Protein AF-A0A2E5DTJ3-F1 (afdb_monomer_lite)

Sequence (154 aa):
MIQMFVQNLWFVYALATAIIWGLVYTLSEKVLGEQNVTPAALIAVQGTILFFFYWALFFVVESKPVQQITNILSDTKQLALIALIAILTGFAAFFIISSVSLKNATLANFVEISYPFFTMLFSWLLLRNFDLNIESIIGACLIIAGITLIYFKG

Radius of gyration: 18.76 Å; chains: 1; bounding box: 48×41×46 Å

Structure (mmCIF, N/CA/C/O backbone):
data_AF-A0A2E5DTJ3-F1
#
_entry.id   AF-A0A2E5DTJ3-F1
#
loop_
_atom_site.group_PDB
_atom_site.id
_atom_site.type_symbol
_atom_site.label_atom_id
_atom_site.label_alt_id
_atom_site.label_comp_id
_atom_site.label_asym_id
_atom_site.label_entity_id
_atom_site.label_seq_id
_atom_site.pdbx_PDB_ins_code
_atom_site.Cartn_x
_atom_site.Cartn_y
_atom_site.Cartn_z
_atom_site.occupancy
_atom_site.B_iso_or_equiv
_atom_site.auth_seq_id
_atom_site.auth_comp_id
_atom_site.auth_asym_id
_atom_site.auth_atom_id
_atom_site.pdbx_PDB_model_num
ATOM 1 N N . MET A 1 1 ? 8.085 -29.803 -13.913 1.00 57.94 1 MET A N 1
ATOM 2 C CA . MET A 1 1 ? 7.735 -29.634 -12.482 1.00 57.94 1 MET A CA 1
ATOM 3 C C . MET A 1 1 ? 8.263 -28.308 -11.927 1.00 57.94 1 MET A C 1
ATOM 5 O O . MET A 1 1 ? 7.452 -27.504 -11.499 1.00 57.94 1 MET A O 1
ATOM 9 N N . ILE A 1 2 ? 9.567 -28.009 -12.038 1.00 63.25 2 ILE A N 1
ATOM 10 C CA . ILE A 1 2 ? 10.161 -26.733 -11.572 1.00 63.25 2 ILE A CA 1
ATOM 11 C C . ILE A 1 2 ? 9.582 -25.500 -12.299 1.00 63.25 2 ILE A C 1
ATOM 13 O O . ILE A 1 2 ? 9.175 -24.550 -11.646 1.00 63.25 2 ILE A O 1
ATOM 17 N N . GLN A 1 3 ? 9.440 -25.527 -13.630 1.00 60.22 3 GLN A N 1
ATOM 18 C CA . GLN A 1 3 ? 8.834 -24.409 -14.382 1.00 60.22 3 GLN A CA 1
ATOM 19 C C . GLN A 1 3 ? 7.372 -24.117 -13.998 1.00 60.22 3 GLN A C 1
ATOM 21 O O . GLN A 1 3 ? 6.969 -22.961 -13.964 1.00 60.22 3 GLN A O 1
ATOM 26 N N . MET A 1 4 ? 6.593 -25.152 -13.666 1.00 60.88 4 MET A N 1
ATOM 27 C CA . MET A 1 4 ? 5.195 -25.006 -13.242 1.00 60.88 4 MET A CA 1
ATOM 28 C C . MET A 1 4 ? 5.097 -24.437 -11.816 1.00 60.88 4 MET A C 1
ATOM 30 O O . MET A 1 4 ? 4.207 -23.647 -11.521 1.00 60.88 4 MET A O 1
ATOM 34 N N . PHE A 1 5 ? 6.045 -24.790 -10.942 1.00 62.75 5 PHE A N 1
ATOM 35 C CA . PHE A 1 5 ? 6.170 -24.195 -9.610 1.00 62.75 5 PHE A CA 1
ATOM 36 C C . PHE A 1 5 ? 6.525 -22.703 -9.690 1.00 62.75 5 PHE A C 1
ATOM 38 O O . PHE A 1 5 ? 5.890 -21.883 -9.034 1.00 62.75 5 PHE A O 1
ATOM 45 N N . VAL A 1 6 ? 7.470 -22.334 -10.562 1.00 70.69 6 VAL A N 1
ATOM 46 C CA . VAL A 1 6 ? 7.843 -20.928 -10.798 1.00 70.69 6 VAL A CA 1
ATOM 47 C C . VAL A 1 6 ? 6.676 -20.129 -11.395 1.00 70.69 6 VAL A C 1
ATOM 49 O O . VAL A 1 6 ? 6.442 -19.000 -10.974 1.00 70.69 6 VAL A O 1
ATOM 52 N N . GLN A 1 7 ? 5.888 -20.716 -12.305 1.00 74.38 7 GLN A N 1
ATOM 53 C CA . GLN A 1 7 ? 4.694 -20.068 -12.870 1.00 74.38 7 GLN A CA 1
ATOM 54 C C . GLN A 1 7 ? 3.604 -19.757 -11.838 1.00 74.38 7 GLN A C 1
ATOM 56 O O . GLN A 1 7 ? 2.862 -18.803 -12.034 1.00 74.38 7 GLN A O 1
ATOM 61 N N . ASN A 1 8 ? 3.514 -20.515 -10.742 1.00 85.88 8 ASN A N 1
ATOM 62 C CA . ASN A 1 8 ? 2.518 -20.293 -9.687 1.00 85.88 8 ASN A CA 1
ATOM 63 C C . ASN A 1 8 ? 3.071 -19.510 -8.485 1.00 85.88 8 ASN A C 1
ATOM 65 O O . ASN A 1 8 ? 2.349 -19.262 -7.520 1.00 85.88 8 ASN A O 1
ATOM 69 N N . LEU A 1 9 ? 4.338 -19.091 -8.526 1.00 91.69 9 LEU A N 1
ATOM 70 C CA . LEU A 1 9 ? 4.988 -18.417 -7.402 1.00 91.69 9 LEU A CA 1
ATOM 71 C C . LEU A 1 9 ? 4.360 -17.047 -7.091 1.00 91.69 9 LEU A C 1
ATOM 73 O O . LEU A 1 9 ? 4.311 -16.645 -5.931 1.00 91.69 9 LEU A O 1
ATOM 77 N N . TRP A 1 10 ? 3.805 -16.361 -8.098 1.00 91.06 10 TRP A N 1
ATOM 78 C CA . TRP A 1 10 ? 3.066 -15.107 -7.900 1.00 91.06 10 TRP A CA 1
ATOM 79 C C . TRP A 1 10 ? 1.864 -15.292 -6.964 1.00 91.06 10 TRP A C 1
ATOM 81 O O . TRP A 1 10 ? 1.598 -14.422 -6.138 1.00 91.06 10 TRP A O 1
ATOM 91 N N . PHE A 1 11 ? 1.174 -16.437 -7.053 1.00 91.69 11 PHE A N 1
ATOM 92 C CA . PHE A 1 11 ? 0.030 -16.748 -6.200 1.00 91.69 11 PHE A CA 1
ATOM 93 C C . PHE A 1 11 ? 0.482 -16.966 -4.756 1.00 91.69 11 PHE A C 1
ATOM 95 O O . PHE A 1 11 ? -0.143 -16.460 -3.827 1.00 91.69 11 PHE A O 1
ATOM 102 N N . VAL A 1 12 ? 1.610 -17.660 -4.565 1.00 93.69 12 VAL A N 1
ATOM 103 C CA . VAL A 1 12 ? 2.213 -17.857 -3.239 1.00 93.69 12 VAL A CA 1
ATOM 104 C C . VAL A 1 12 ? 2.592 -16.515 -2.616 1.00 93.69 12 VAL A C 1
ATOM 106 O O . VAL A 1 12 ? 2.258 -16.278 -1.457 1.00 93.69 12 VAL A O 1
ATOM 109 N N . TYR A 1 13 ? 3.231 -15.619 -3.375 1.00 93.44 13 TYR A N 1
ATOM 110 C CA . TYR A 1 13 ? 3.553 -14.280 -2.884 1.00 93.44 13 TYR A CA 1
ATOM 111 C C . TYR A 1 13 ? 2.298 -13.469 -2.557 1.00 93.44 13 TYR A C 1
ATOM 113 O O . TYR A 1 13 ? 2.238 -12.893 -1.478 1.00 93.44 13 TYR A O 1
ATOM 121 N N . ALA A 1 14 ? 1.272 -13.480 -3.413 1.00 93.88 14 ALA A N 1
ATOM 122 C CA . ALA A 1 14 ? 0.019 -12.767 -3.157 1.00 93.88 14 ALA A CA 1
ATOM 123 C C . ALA A 1 14 ? -0.694 -13.273 -1.890 1.00 93.88 14 ALA A C 1
ATOM 125 O O . ALA A 1 14 ? -1.149 -12.475 -1.067 1.00 93.88 14 ALA A O 1
ATOM 126 N N . LEU A 1 15 ? -0.745 -14.594 -1.690 1.00 94.19 15 LEU A N 1
ATOM 127 C CA . LEU A 1 15 ? -1.329 -15.191 -0.491 1.00 94.19 15 LEU A CA 1
ATOM 128 C C . LEU A 1 15 ? -0.507 -14.868 0.764 1.00 94.19 15 LEU A C 1
ATOM 130 O O . LEU A 1 15 ? -1.073 -14.486 1.787 1.00 94.19 15 LEU A O 1
ATOM 134 N N . ALA A 1 16 ? 0.822 -14.976 0.687 1.00 96.12 16 ALA A N 1
ATOM 135 C CA . ALA A 1 16 ? 1.709 -14.601 1.785 1.00 96.12 16 ALA A CA 1
ATOM 136 C C . ALA A 1 16 ? 1.541 -13.121 2.156 1.00 96.12 16 ALA A C 1
ATOM 138 O O . ALA A 1 16 ? 1.456 -12.791 3.336 1.00 96.12 16 ALA A O 1
ATOM 139 N N . THR A 1 17 ? 1.412 -12.238 1.163 1.00 95.19 17 THR A N 1
ATOM 140 C CA . THR A 1 17 ? 1.120 -10.816 1.359 1.00 95.19 17 THR A CA 1
ATOM 141 C C . THR A 1 17 ? -0.198 -10.608 2.103 1.00 95.19 17 THR A C 1
ATOM 143 O O . THR A 1 17 ? -0.215 -9.849 3.067 1.00 95.19 17 THR A O 1
ATOM 146 N N . ALA A 1 18 ? -1.277 -11.305 1.732 1.00 94.06 18 ALA A N 1
ATOM 147 C CA . ALA A 1 18 ? -2.562 -11.196 2.432 1.00 94.06 18 ALA A CA 1
ATOM 148 C C . ALA A 1 18 ? -2.467 -11.623 3.909 1.00 94.06 18 ALA A C 1
ATOM 150 O O . ALA A 1 18 ? -2.998 -10.946 4.789 1.00 94.06 18 ALA A O 1
ATOM 151 N N . ILE A 1 19 ? -1.742 -12.711 4.194 1.00 96.94 19 ILE A N 1
ATOM 152 C CA . ILE A 1 19 ? -1.503 -13.188 5.566 1.00 96.94 19 ILE A CA 1
ATOM 153 C C . ILE A 1 19 ? -0.695 -12.156 6.363 1.00 96.94 19 ILE A C 1
ATOM 155 O O . ILE A 1 19 ? -1.065 -11.807 7.485 1.00 96.94 19 ILE A O 1
ATOM 159 N N . ILE A 1 20 ? 0.399 -11.654 5.783 1.00 97.31 20 ILE A N 1
ATOM 160 C CA . ILE A 1 20 ? 1.287 -10.690 6.440 1.00 97.31 20 ILE A CA 1
ATOM 161 C C . ILE A 1 20 ? 0.547 -9.381 6.722 1.00 97.31 20 ILE A C 1
ATOM 163 O O . ILE A 1 20 ? 0.652 -8.878 7.835 1.00 97.31 20 ILE A O 1
ATOM 167 N N . TRP A 1 21 ? -0.243 -8.855 5.781 1.00 95.69 21 TRP A N 1
ATOM 168 C CA . TRP A 1 21 ? -1.029 -7.637 6.014 1.00 95.69 21 TRP A CA 1
ATOM 169 C C . TRP A 1 21 ? -2.062 -7.804 7.128 1.00 95.69 21 TRP A C 1
ATOM 171 O O . TRP A 1 21 ? -2.186 -6.919 7.971 1.00 95.69 21 TRP A O 1
ATOM 181 N N . GLY A 1 22 ? -2.729 -8.960 7.216 1.00 95.69 22 GLY A N 1
ATOM 182 C CA . GLY A 1 22 ? -3.614 -9.258 8.347 1.00 95.69 22 GLY A CA 1
ATOM 183 C C . GLY A 1 22 ? -2.890 -9.197 9.700 1.00 95.69 22 GLY A C 1
ATOM 184 O O . GLY A 1 22 ? -3.403 -8.622 10.665 1.00 95.69 22 GLY A O 1
ATOM 185 N N . LEU A 1 23 ? -1.664 -9.727 9.775 1.00 97.56 2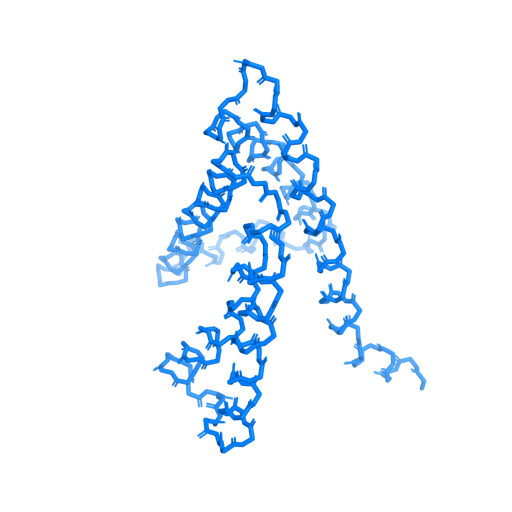3 LEU A N 1
ATOM 186 C CA . LEU A 1 23 ? -0.833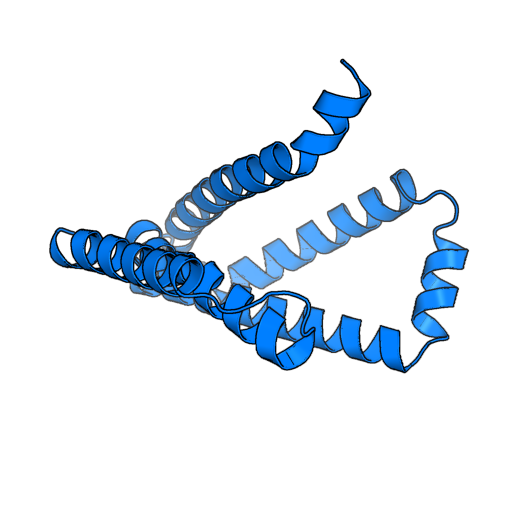 -9.625 10.978 1.00 97.56 23 LEU A CA 1
ATOM 187 C C . LEU A 1 23 ? -0.370 -8.182 11.243 1.00 97.56 23 LEU A C 1
ATOM 189 O O . LEU A 1 23 ? -0.406 -7.729 12.384 1.00 97.56 23 LEU A O 1
ATOM 193 N N . VAL A 1 24 ? 0.033 -7.444 10.206 1.00 96.44 24 VAL A N 1
ATOM 194 C CA . VAL A 1 24 ? 0.439 -6.035 10.324 1.00 96.44 24 VAL A CA 1
ATOM 195 C C . VAL A 1 24 ? -0.694 -5.209 10.922 1.00 96.44 24 VAL A C 1
ATOM 197 O O . VAL A 1 24 ? -0.464 -4.516 11.908 1.00 96.44 24 VAL A O 1
ATOM 200 N N . TYR A 1 25 ? -1.920 -5.327 10.410 1.00 96.12 25 TYR A N 1
ATOM 201 C CA . TYR A 1 25 ? -3.045 -4.534 10.908 1.00 96.12 25 TYR A CA 1
ATOM 202 C C . TYR A 1 25 ? -3.432 -4.878 12.343 1.00 96.12 25 TYR A C 1
ATOM 204 O O . TYR A 1 25 ? -3.659 -3.971 13.141 1.00 96.12 25 TYR A O 1
ATOM 212 N N . THR A 1 26 ? -3.448 -6.161 12.705 1.00 96.75 26 THR A N 1
ATOM 213 C CA . THR A 1 26 ? -3.758 -6.580 14.084 1.00 96.75 26 THR A CA 1
ATOM 214 C C . THR A 1 26 ? -2.698 -6.114 15.087 1.00 96.75 26 THR A C 1
ATOM 216 O O . THR A 1 26 ? -3.037 -5.677 16.188 1.00 96.75 26 THR A O 1
ATOM 219 N N . LEU A 1 27 ? -1.415 -6.127 14.713 1.00 96.88 27 LEU A N 1
ATOM 220 C CA . LEU A 1 27 ? -0.348 -5.558 15.540 1.00 96.88 27 LEU A CA 1
ATOM 221 C C . LEU A 1 27 ? -0.406 -4.026 15.586 1.00 96.88 27 LEU A C 1
ATOM 223 O O . LEU A 1 27 ? -0.186 -3.447 16.648 1.00 96.88 27 LEU A O 1
ATOM 227 N N . SER A 1 28 ? -0.735 -3.367 14.473 1.00 96.38 28 SER A N 1
ATOM 228 C CA . SER A 1 28 ? -0.947 -1.919 14.430 1.00 96.38 28 SER A CA 1
ATOM 229 C C . SER A 1 28 ? -2.082 -1.490 15.353 1.00 96.38 28 SER A C 1
ATOM 231 O O . SER A 1 28 ? -1.897 -0.545 16.108 1.00 96.38 28 SER A O 1
ATOM 233 N N . GLU A 1 29 ? -3.215 -2.198 15.362 1.00 96.69 29 GLU A N 1
ATOM 234 C CA . GLU A 1 29 ? -4.312 -1.942 16.305 1.00 96.69 29 GLU A CA 1
ATOM 235 C C . GLU A 1 29 ? -3.832 -2.025 17.754 1.00 96.69 29 GLU A C 1
ATOM 237 O O . GLU A 1 29 ? -4.086 -1.113 18.538 1.00 96.69 29 GLU A O 1
ATOM 242 N N . LYS A 1 30 ? -3.074 -3.075 18.097 1.00 95.75 30 LYS A N 1
ATOM 243 C CA . LYS A 1 30 ? -2.517 -3.240 19.444 1.00 95.75 30 LYS A CA 1
ATOM 244 C C . LYS A 1 30 ? -1.640 -2.055 19.854 1.00 95.75 30 LYS A C 1
ATOM 246 O O . LYS A 1 30 ? -1.783 -1.564 20.966 1.00 95.75 30 LYS A O 1
ATOM 251 N N . VAL A 1 31 ? -0.755 -1.603 18.965 1.00 95.56 31 VAL A N 1
ATOM 252 C CA . VAL A 1 31 ? 0.151 -0.473 19.231 1.00 95.56 31 VAL A CA 1
ATOM 253 C C . VAL A 1 31 ? -0.614 0.850 19.335 1.00 95.56 31 VAL A C 1
ATOM 255 O O . VAL A 1 31 ? -0.312 1.660 20.201 1.00 95.56 31 VAL A O 1
ATOM 258 N N . LEU A 1 32 ? -1.618 1.073 18.485 1.00 94.94 32 LEU A N 1
ATOM 259 C CA . LEU A 1 32 ? -2.434 2.296 18.493 1.00 94.94 32 LEU A CA 1
ATOM 260 C C . LEU A 1 32 ? -3.413 2.350 19.673 1.00 94.94 32 LEU A C 1
ATOM 262 O O . LEU A 1 32 ? -3.848 3.430 20.060 1.00 94.94 32 LEU A O 1
ATOM 266 N N . GLY A 1 33 ? -3.753 1.197 20.255 1.00 88.94 33 GLY A N 1
ATOM 267 C CA . GLY A 1 33 ? -4.492 1.119 21.514 1.00 88.94 33 GLY A CA 1
ATOM 268 C C . GLY A 1 33 ? -3.693 1.628 22.720 1.00 88.94 33 GLY A C 1
ATOM 269 O O . GLY A 1 33 ? -4.281 1.949 23.754 1.00 88.94 33 GLY A O 1
ATOM 270 N N . GLU A 1 34 ? -2.366 1.737 22.608 1.00 81.44 34 GLU A N 1
ATOM 271 C CA . GLU A 1 34 ? -1.524 2.370 23.622 1.00 81.44 34 GLU A CA 1
ATOM 272 C C . GLU A 1 34 ? -1.614 3.902 23.494 1.00 81.44 34 GLU A C 1
ATOM 274 O O . GLU A 1 34 ? -1.412 4.464 22.420 1.00 81.44 34 GLU A O 1
ATOM 279 N N . GLN A 1 35 ? -1.879 4.610 24.600 1.00 72.31 35 GLN A N 1
ATOM 280 C CA . GLN A 1 35 ? -2.250 6.043 24.602 1.00 72.31 35 GLN A CA 1
ATOM 281 C C . GLN A 1 35 ? -1.202 7.017 24.020 1.00 72.31 35 GLN A C 1
ATOM 283 O O . GLN A 1 35 ? -1.485 8.205 23.880 1.00 72.31 35 GLN A O 1
ATOM 288 N N . ASN A 1 36 ? -0.001 6.546 23.678 1.00 85.62 36 ASN A N 1
ATOM 289 C CA . ASN A 1 36 ? 1.131 7.390 23.293 1.00 85.62 36 ASN A CA 1
ATOM 290 C C . ASN A 1 36 ? 1.534 7.269 21.816 1.00 85.62 36 ASN A C 1
ATOM 292 O O . ASN A 1 36 ? 2.489 7.930 21.404 1.00 85.62 36 ASN A O 1
ATOM 296 N N . VAL A 1 37 ? 0.853 6.443 21.013 1.00 94.56 37 VAL A N 1
ATOM 297 C CA . VAL A 1 37 ? 1.237 6.218 19.611 1.00 94.56 37 VAL A CA 1
ATOM 298 C C . VAL A 1 37 ? 0.139 6.685 18.665 1.00 94.56 37 VAL A C 1
ATOM 300 O O . VAL A 1 37 ? -0.952 6.130 18.618 1.00 94.56 37 VAL A O 1
ATOM 303 N N . THR A 1 38 ? 0.443 7.705 17.862 1.00 95.62 38 THR A N 1
ATOM 304 C CA . THR A 1 38 ? -0.452 8.168 16.795 1.00 95.62 38 THR A CA 1
ATOM 305 C C . THR A 1 38 ? -0.216 7.380 15.499 1.00 95.62 38 THR A C 1
ATOM 307 O O . THR A 1 38 ? 0.898 6.892 15.278 1.00 95.62 38 THR A O 1
ATOM 310 N N . PRO A 1 39 ? -1.199 7.317 14.577 1.00 95.94 39 PRO A N 1
ATOM 311 C CA . PRO A 1 39 ? -1.010 6.737 13.243 1.00 95.94 39 PRO A CA 1
ATOM 312 C C . PRO A 1 39 ? 0.212 7.293 12.505 1.00 95.94 39 PRO A C 1
ATOM 314 O O . PRO A 1 39 ? 1.000 6.541 11.935 1.00 95.94 39 PRO A O 1
ATOM 317 N N . ALA A 1 40 ? 0.410 8.614 12.570 1.00 96.31 40 ALA A N 1
ATOM 318 C CA . ALA A 1 40 ? 1.546 9.280 11.943 1.00 96.31 40 ALA A CA 1
ATOM 319 C C . ALA A 1 40 ? 2.885 8.849 12.564 1.00 96.31 40 ALA A C 1
ATOM 321 O O . ALA A 1 40 ? 3.833 8.573 11.830 1.00 96.31 40 ALA A O 1
ATOM 322 N N . ALA A 1 41 ? 2.960 8.750 13.897 1.00 96.12 41 ALA A N 1
ATOM 323 C CA . ALA A 1 41 ? 4.163 8.290 14.587 1.00 96.12 41 ALA A CA 1
ATOM 324 C C . ALA A 1 41 ? 4.493 6.835 14.227 1.00 96.12 41 ALA A C 1
ATOM 326 O O . ALA A 1 41 ? 5.641 6.529 13.902 1.00 96.12 41 ALA A O 1
ATOM 327 N N . LEU A 1 42 ? 3.484 5.958 14.212 1.00 96.31 42 LEU A N 1
ATOM 328 C CA . LEU A 1 42 ? 3.654 4.557 13.835 1.00 96.31 42 LEU A CA 1
ATOM 329 C C . LEU A 1 42 ? 4.209 4.423 12.411 1.00 96.31 42 LEU A C 1
ATOM 331 O O . LEU A 1 42 ? 5.201 3.726 12.203 1.00 96.31 42 LEU A O 1
ATOM 335 N N . ILE A 1 43 ? 3.618 5.129 11.444 1.00 96.94 43 ILE A N 1
ATOM 336 C CA . ILE A 1 43 ? 4.056 5.087 10.042 1.00 96.94 43 ILE A CA 1
ATOM 337 C C . ILE A 1 43 ? 5.453 5.677 9.873 1.00 96.94 43 ILE A C 1
ATOM 339 O O . ILE A 1 43 ? 6.246 5.130 9.113 1.00 96.94 43 ILE A O 1
ATOM 343 N N . ALA A 1 44 ? 5.791 6.758 10.580 1.00 96.94 44 ALA A N 1
ATOM 344 C CA . ALA A 1 44 ? 7.125 7.348 10.506 1.00 96.94 44 ALA A CA 1
ATOM 345 C C . ALA A 1 44 ? 8.206 6.363 10.984 1.00 96.94 44 ALA A C 1
ATOM 347 O O . ALA A 1 44 ? 9.233 6.184 10.320 1.00 96.94 44 ALA A O 1
ATOM 348 N N . VAL A 1 45 ? 7.957 5.673 12.102 1.00 95.94 45 VAL A N 1
ATOM 349 C CA . VAL A 1 45 ? 8.870 4.650 12.632 1.00 95.94 45 VAL A CA 1
ATOM 350 C C . VAL A 1 45 ? 8.953 3.451 11.685 1.00 95.94 45 VAL A C 1
ATOM 352 O O . VAL A 1 45 ? 10.056 3.032 11.332 1.00 95.94 45 VAL A O 1
ATOM 355 N N . GLN A 1 46 ? 7.814 2.933 11.210 1.00 95.38 46 GLN A N 1
ATOM 356 C CA . GLN A 1 46 ? 7.777 1.832 10.240 1.00 95.38 46 GLN A CA 1
ATOM 357 C C . GLN A 1 46 ? 8.518 2.189 8.949 1.00 95.38 46 GLN A C 1
ATOM 359 O O . GLN A 1 46 ? 9.366 1.423 8.502 1.00 95.38 46 GLN A O 1
ATOM 364 N N . GLY A 1 47 ? 8.253 3.364 8.379 1.00 95.94 47 GLY A N 1
ATOM 365 C CA . GLY A 1 47 ? 8.903 3.850 7.165 1.00 95.94 47 GLY A CA 1
ATOM 366 C C . GLY A 1 47 ? 10.416 3.967 7.322 1.00 95.94 47 GLY A C 1
ATOM 367 O O . GLY A 1 47 ? 11.153 3.596 6.413 1.00 95.94 47 GLY A O 1
ATOM 368 N N . THR A 1 48 ? 10.891 4.388 8.497 1.00 96.44 48 THR A N 1
ATOM 369 C CA . THR A 1 48 ? 12.328 4.448 8.803 1.00 96.44 48 THR A CA 1
ATOM 370 C C . THR A 1 48 ? 12.955 3.053 8.830 1.00 96.44 48 THR A C 1
ATOM 372 O O . THR A 1 48 ? 13.985 2.828 8.198 1.00 96.44 48 THR A O 1
ATOM 375 N N . ILE A 1 49 ? 12.329 2.087 9.507 1.00 96.81 49 ILE A N 1
ATOM 376 C CA . ILE A 1 49 ? 12.823 0.700 9.562 1.00 96.81 49 ILE A CA 1
ATOM 377 C C . ILE A 1 49 ? 12.816 0.069 8.163 1.00 96.81 49 ILE A C 1
ATOM 379 O O . ILE A 1 49 ? 13.806 -0.530 7.738 1.00 96.81 49 ILE A O 1
ATOM 383 N N . LEU A 1 50 ? 11.715 0.241 7.428 1.00 96.00 50 LEU A N 1
ATOM 384 C CA . LEU A 1 50 ? 11.547 -0.288 6.078 1.00 96.00 50 LEU A CA 1
ATOM 385 C C . LEU A 1 50 ? 12.521 0.340 5.084 1.00 96.00 50 LEU A C 1
ATOM 387 O O . LEU A 1 50 ? 12.998 -0.362 4.201 1.00 96.00 50 LEU A O 1
ATOM 391 N N . PHE A 1 51 ? 12.869 1.619 5.242 1.00 96.06 51 PHE A N 1
ATOM 392 C CA . PHE A 1 51 ? 13.906 2.259 4.436 1.00 96.06 51 PHE A CA 1
ATOM 393 C C . PHE A 1 51 ? 15.224 1.485 4.534 1.00 96.06 51 PHE A C 1
ATOM 395 O O . PHE A 1 51 ? 15.752 1.055 3.510 1.00 96.06 51 PHE A O 1
ATOM 402 N N . PHE A 1 52 ? 15.726 1.233 5.748 1.00 97.00 52 PHE A N 1
ATOM 403 C CA . PHE A 1 52 ? 16.973 0.482 5.924 1.00 97.00 52 PHE A CA 1
ATOM 404 C C . PHE A 1 52 ? 16.860 -0.952 5.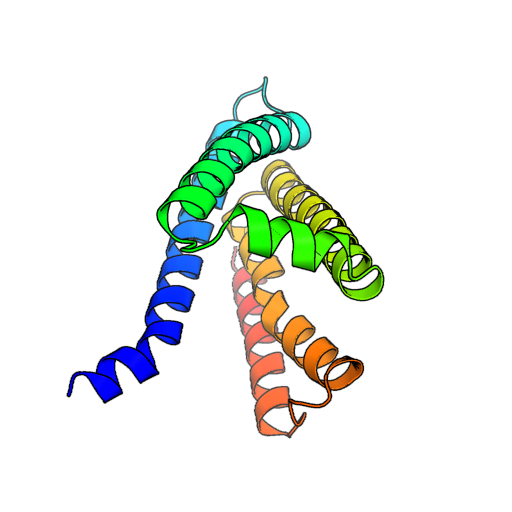405 1.00 97.00 52 PHE A C 1
ATOM 406 O O . PHE A 1 52 ? 17.769 -1.431 4.727 1.00 97.00 52 PHE A O 1
ATOM 413 N N . PHE A 1 53 ? 15.738 -1.621 5.679 1.00 97.06 53 PHE A N 1
ATOM 414 C CA . PHE A 1 53 ? 15.502 -2.985 5.215 1.00 97.06 53 PHE A CA 1
ATOM 415 C C . PHE A 1 53 ? 15.492 -3.083 3.683 1.00 97.06 53 PHE A C 1
ATOM 417 O O . PHE A 1 53 ? 16.204 -3.913 3.121 1.00 97.06 53 PHE A O 1
ATOM 424 N N . TYR A 1 54 ? 14.737 -2.224 2.994 1.00 95.88 54 TYR A N 1
ATOM 425 C CA . TYR A 1 54 ? 14.641 -2.252 1.534 1.00 95.88 54 TYR A CA 1
ATOM 426 C C . TYR A 1 54 ? 15.935 -1.819 0.853 1.00 95.88 54 TYR A C 1
ATOM 428 O O . TYR A 1 54 ? 16.289 -2.401 -0.169 1.00 95.88 54 TYR A O 1
ATOM 436 N N . TRP A 1 55 ? 16.680 -0.868 1.421 1.00 96.00 55 TRP A N 1
ATOM 437 C CA . TRP A 1 55 ? 18.005 -0.518 0.904 1.00 96.00 55 TRP A CA 1
ATOM 438 C C . TRP A 1 55 ? 19.003 -1.667 1.050 1.00 96.00 55 TRP A C 1
ATOM 440 O O . TRP A 1 55 ? 19.715 -1.977 0.096 1.00 96.00 55 TRP A O 1
ATOM 450 N N . ALA A 1 56 ? 19.030 -2.337 2.205 1.00 96.81 56 ALA A N 1
ATOM 451 C CA . ALA A 1 56 ? 19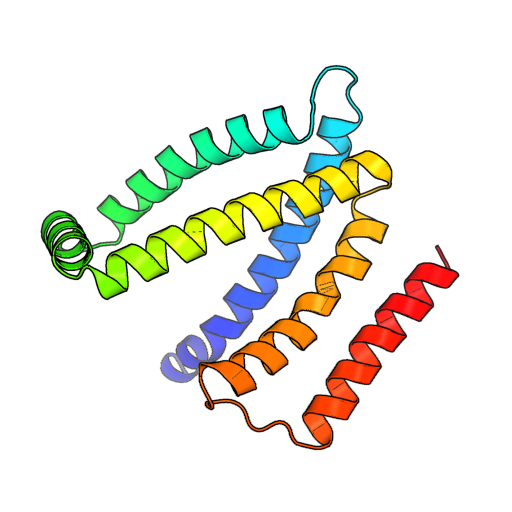.868 -3.517 2.397 1.00 96.81 56 ALA A CA 1
ATOM 452 C C . ALA A 1 56 ? 19.482 -4.638 1.420 1.00 96.81 56 ALA A C 1
ATOM 454 O O . ALA A 1 56 ? 20.346 -5.196 0.747 1.00 96.81 56 ALA A O 1
ATOM 455 N N . LEU A 1 57 ? 18.182 -4.920 1.286 1.00 96.19 57 LEU A N 1
ATOM 456 C CA . LEU A 1 57 ? 17.669 -5.922 0.355 1.00 96.19 57 LEU A CA 1
ATOM 457 C C . LEU A 1 57 ? 18.039 -5.591 -1.096 1.00 96.19 57 LEU A C 1
ATOM 459 O O . LEU A 1 57 ? 18.481 -6.477 -1.823 1.00 96.19 57 LEU A O 1
ATOM 463 N N . PHE A 1 58 ? 17.907 -4.328 -1.506 1.00 96.06 58 PHE A N 1
ATOM 464 C CA . PHE A 1 58 ? 18.259 -3.870 -2.848 1.00 96.06 58 PHE A CA 1
ATOM 465 C C . PHE A 1 58 ? 19.725 -4.166 -3.179 1.00 96.06 58 PHE A C 1
ATOM 467 O O . PHE A 1 58 ? 19.998 -4.764 -4.213 1.00 96.06 58 PHE A O 1
ATOM 474 N N . PHE A 1 59 ? 20.663 -3.835 -2.289 1.00 95.62 59 PHE A N 1
ATOM 475 C CA . PHE A 1 59 ? 22.087 -4.107 -2.518 1.00 95.62 59 PHE A CA 1
ATOM 476 C C . PHE A 1 59 ? 22.461 -5.596 -2.475 1.00 95.62 59 PHE A C 1
ATOM 478 O O . PHE A 1 59 ? 23.485 -5.970 -3.041 1.00 95.62 59 PHE A O 1
ATOM 485 N N . VAL A 1 60 ? 21.662 -6.437 -1.813 1.00 96.88 60 VAL A N 1
ATOM 486 C CA . VAL A 1 60 ? 21.880 -7.893 -1.762 1.00 96.88 60 VAL A CA 1
ATOM 487 C C . VAL A 1 60 ? 21.320 -8.596 -3.000 1.00 96.88 60 VAL A C 1
ATOM 489 O O . VAL A 1 60 ? 21.930 -9.542 -3.494 1.00 96.88 60 VAL A O 1
ATOM 492 N N . VAL A 1 61 ? 20.153 -8.167 -3.484 1.00 95.50 61 VAL A N 1
ATOM 493 C CA . VAL A 1 61 ? 19.434 -8.831 -4.583 1.00 95.50 61 VAL A CA 1
ATOM 494 C C . VAL A 1 61 ? 19.869 -8.304 -5.949 1.00 95.50 61 VAL A C 1
ATOM 496 O O . VAL A 1 61 ? 19.976 -9.076 -6.902 1.00 95.50 61 VAL A O 1
ATOM 499 N N . GLU A 1 62 ? 20.111 -6.999 -6.067 1.00 95.38 62 GLU A N 1
ATOM 500 C CA . GLU A 1 62 ? 20.431 -6.373 -7.345 1.00 95.38 62 GLU A CA 1
ATOM 501 C C . GLU A 1 62 ? 21.894 -6.618 -7.720 1.00 95.38 62 G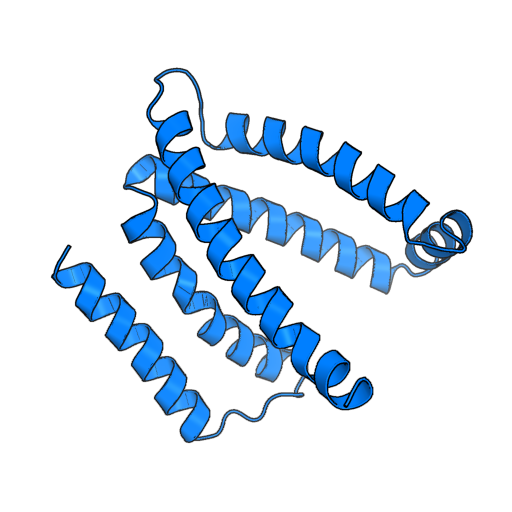LU A C 1
ATOM 503 O O . GLU A 1 62 ? 22.814 -6.320 -6.962 1.00 95.38 62 GLU A O 1
ATOM 508 N N . SER A 1 63 ? 22.130 -7.124 -8.931 1.00 94.75 63 SER A N 1
ATOM 509 C CA . SER A 1 63 ? 23.489 -7.468 -9.377 1.00 94.75 63 SER A CA 1
ATOM 510 C C . SER A 1 63 ? 24.317 -6.234 -9.746 1.00 94.75 63 SER A C 1
ATOM 512 O O . SER A 1 63 ? 25.546 -6.264 -9.683 1.00 94.75 63 SER A O 1
ATOM 514 N N . LYS A 1 64 ? 23.659 -5.143 -10.165 1.00 96.31 64 LYS A N 1
ATOM 515 C CA . LYS A 1 64 ? 24.301 -3.870 -10.542 1.00 96.31 64 LYS A CA 1
ATOM 516 C C . LYS A 1 64 ? 23.556 -2.674 -9.932 1.00 96.31 64 LYS A C 1
ATOM 518 O O . LYS A 1 64 ? 23.001 -1.852 -10.665 1.00 96.31 64 LYS A O 1
ATOM 523 N N . PRO A 1 65 ? 23.566 -2.530 -8.597 1.00 95.12 65 PRO A N 1
ATOM 524 C CA . PRO A 1 65 ? 22.701 -1.588 -7.885 1.00 95.12 65 PRO A CA 1
ATOM 525 C C . PRO A 1 65 ? 22.967 -0.128 -8.270 1.00 95.12 65 PRO A C 1
ATOM 527 O O . PRO A 1 65 ? 22.032 0.639 -8.486 1.00 95.12 65 PRO A O 1
ATOM 530 N N . VAL A 1 66 ? 24.239 0.251 -8.448 1.00 95.56 66 VAL A N 1
ATOM 531 C CA . VAL A 1 66 ? 24.612 1.608 -8.884 1.00 95.56 66 VAL A CA 1
ATOM 532 C C . VAL A 1 66 ? 24.074 1.904 -10.284 1.00 95.56 66 VAL A C 1
ATOM 534 O O . VAL A 1 66 ? 23.500 2.967 -10.502 1.00 95.56 66 VAL A O 1
ATOM 537 N N . GLN A 1 67 ? 24.200 0.951 -11.214 1.00 96.50 67 GLN A N 1
ATOM 538 C CA . GLN A 1 67 ? 23.696 1.124 -12.576 1.00 96.50 67 GLN A CA 1
ATOM 539 C C . GLN A 1 67 ? 22.168 1.268 -12.584 1.00 96.50 67 GLN A C 1
ATOM 541 O O . GLN A 1 67 ? 21.625 2.122 -13.285 1.00 96.50 67 GLN A O 1
ATOM 546 N N . GLN A 1 68 ? 21.471 0.480 -11.767 1.00 95.56 68 GLN A N 1
ATOM 547 C CA . GLN A 1 68 ? 20.018 0.544 -11.666 1.00 95.56 68 GLN A CA 1
ATOM 548 C C . GLN A 1 68 ? 19.536 1.894 -11.115 1.00 95.56 68 GLN A C 1
ATOM 550 O O . GLN A 1 68 ? 18.601 2.478 -11.662 1.00 95.56 68 GLN A O 1
ATOM 555 N N . ILE A 1 69 ? 20.217 2.438 -10.101 1.00 95.44 69 ILE A N 1
ATOM 556 C CA . ILE A 1 69 ? 19.948 3.794 -9.599 1.00 95.44 69 ILE A CA 1
ATOM 557 C C . ILE A 1 69 ? 20.180 4.825 -10.706 1.00 95.44 69 ILE A C 1
ATOM 559 O O . ILE A 1 69 ? 19.319 5.672 -10.938 1.00 95.44 69 ILE A O 1
ATOM 563 N N . THR A 1 70 ? 21.304 4.748 -11.426 1.00 96.38 70 THR A N 1
ATOM 564 C CA . THR A 1 70 ? 21.585 5.703 -12.510 1.00 96.38 70 THR A CA 1
ATOM 565 C C . THR A 1 70 ? 20.547 5.639 -13.627 1.00 96.38 70 THR A C 1
ATOM 567 O O . THR A 1 70 ? 20.163 6.687 -14.140 1.00 96.38 70 THR A O 1
ATOM 570 N N . ASN A 1 71 ? 20.039 4.448 -13.962 1.00 95.62 71 ASN A N 1
ATOM 571 C CA . ASN A 1 71 ? 18.988 4.282 -14.968 1.00 95.62 71 ASN A CA 1
ATOM 572 C C . ASN A 1 71 ? 17.698 4.993 -14.538 1.00 95.62 71 ASN A C 1
ATOM 574 O O . ASN A 1 71 ? 17.148 5.773 -15.309 1.00 95.62 71 ASN A O 1
ATOM 578 N N . ILE A 1 72 ? 17.266 4.785 -13.289 1.00 95.19 72 ILE A N 1
ATOM 579 C CA . ILE A 1 72 ? 16.063 5.424 -12.737 1.00 95.19 72 ILE A CA 1
ATOM 580 C C . ILE A 1 72 ? 16.211 6.949 -12.704 1.00 9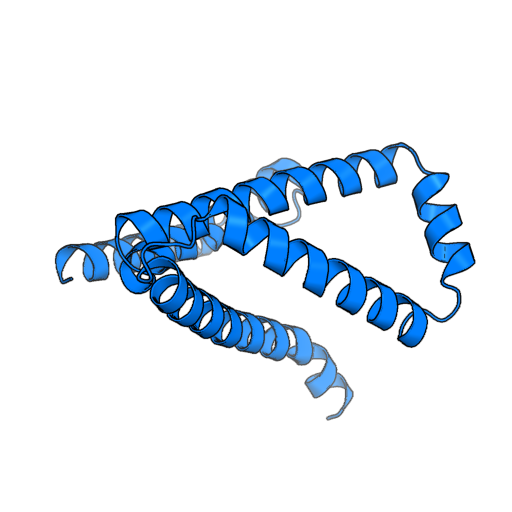5.19 72 ILE A C 1
ATOM 582 O O . ILE A 1 72 ? 15.289 7.662 -13.085 1.00 95.19 72 ILE A O 1
ATOM 586 N N . LEU A 1 73 ? 17.361 7.459 -12.255 1.00 95.69 73 LEU A N 1
ATOM 587 C CA . LEU A 1 73 ? 17.594 8.904 -12.148 1.00 95.69 73 LEU A CA 1
ATOM 588 C C . LEU A 1 73 ? 17.723 9.596 -13.513 1.00 95.69 73 LEU A C 1
ATOM 590 O O . LEU A 1 73 ? 17.452 10.791 -13.610 1.00 95.69 73 LEU A O 1
ATOM 594 N N . SER A 1 74 ? 18.131 8.865 -14.554 1.00 96.69 74 SER A N 1
ATOM 595 C CA . SER A 1 74 ? 18.296 9.419 -15.904 1.00 96.69 74 SER A CA 1
ATOM 596 C C . SER A 1 74 ? 16.985 9.479 -16.695 1.00 96.69 74 SER A C 1
ATOM 598 O O . SER A 1 74 ? 16.876 10.278 -17.622 1.00 96.69 74 SER A O 1
ATOM 600 N N . ASP A 1 75 ? 15.982 8.671 -16.338 1.00 97.06 75 ASP A N 1
ATOM 601 C CA . ASP A 1 75 ? 14.656 8.695 -16.961 1.00 97.06 75 ASP A CA 1
ATOM 602 C C . ASP A 1 75 ? 13.671 9.507 -16.105 1.00 97.06 75 ASP A C 1
ATOM 604 O O . ASP A 1 75 ? 13.080 9.020 -15.140 1.00 97.06 75 ASP A O 1
ATOM 608 N N . THR A 1 76 ? 13.450 10.768 -16.488 1.00 96.19 76 THR A N 1
ATOM 609 C CA . THR A 1 76 ? 12.545 11.682 -15.772 1.00 96.19 76 THR A CA 1
ATOM 610 C C . THR A 1 76 ? 11.113 11.153 -15.681 1.00 96.19 76 THR A C 1
ATOM 612 O O . THR A 1 76 ? 10.436 11.386 -14.678 1.00 96.19 76 THR A O 1
ATOM 615 N N . LYS A 1 77 ? 10.629 10.430 -16.699 1.00 96.44 77 LYS A N 1
ATOM 616 C CA . LYS A 1 77 ? 9.267 9.882 -16.699 1.00 96.44 77 LYS A CA 1
ATOM 617 C C . LYS A 1 77 ? 9.166 8.729 -15.708 1.00 96.44 77 LYS A C 1
ATOM 619 O O . LYS A 1 77 ? 8.208 8.673 -14.936 1.00 96.44 77 LYS A O 1
ATOM 624 N N . GLN A 1 78 ? 10.150 7.833 -15.708 1.00 95.50 78 GLN A N 1
ATOM 625 C CA . GLN A 1 78 ? 10.211 6.735 -14.747 1.00 95.50 78 GLN A CA 1
ATOM 626 C C . GLN A 1 78 ? 10.353 7.262 -13.315 1.00 95.50 78 GLN A C 1
ATOM 628 O O . GLN A 1 78 ? 9.623 6.820 -12.428 1.00 95.50 78 GLN A O 1
ATOM 633 N N . LEU A 1 79 ? 11.223 8.250 -13.097 1.00 96.31 79 LEU A N 1
ATOM 634 C CA . LEU A 1 79 ? 11.408 8.889 -11.796 1.00 96.31 79 LEU A CA 1
ATOM 635 C C . LEU A 1 79 ? 10.117 9.546 -11.292 1.00 96.31 79 LEU A C 1
ATOM 637 O O . LEU A 1 79 ? 9.750 9.362 -10.132 1.00 96.31 79 LEU A O 1
ATOM 641 N N . ALA A 1 80 ? 9.395 10.261 -12.159 1.00 97.00 80 ALA A N 1
ATOM 642 C CA . ALA A 1 80 ? 8.118 10.879 -11.808 1.00 97.00 80 ALA A CA 1
ATOM 643 C C . ALA A 1 80 ? 7.057 9.838 -11.418 1.00 97.00 80 ALA A C 1
ATOM 645 O O . ALA A 1 80 ? 6.336 10.031 -10.439 1.00 97.00 80 ALA A O 1
ATOM 646 N N . LEU A 1 81 ? 6.983 8.713 -12.139 1.00 97.00 81 LEU A N 1
ATOM 647 C CA . LEU A 1 81 ? 6.076 7.614 -11.796 1.00 97.00 81 LEU A CA 1
ATOM 648 C C . LEU A 1 81 ? 6.439 6.975 -10.452 1.00 97.00 81 LEU A C 1
ATOM 650 O O . LEU A 1 81 ? 5.551 6.748 -9.636 1.00 97.00 81 LEU A O 1
ATOM 654 N N . ILE A 1 82 ? 7.726 6.733 -10.187 1.00 97.12 82 ILE A N 1
ATOM 655 C CA . ILE A 1 82 ? 8.193 6.195 -8.899 1.00 97.12 82 ILE A CA 1
ATOM 656 C C . ILE A 1 82 ? 7.861 7.159 -7.756 1.00 97.12 82 ILE A C 1
ATOM 658 O O . ILE A 1 82 ? 7.361 6.728 -6.717 1.00 97.12 82 ILE A O 1
ATOM 662 N N . ALA A 1 83 ? 8.076 8.462 -7.950 1.00 97.12 83 ALA A N 1
ATOM 663 C CA . ALA A 1 83 ? 7.728 9.477 -6.961 1.00 97.12 83 ALA A CA 1
ATOM 664 C C . ALA A 1 83 ? 6.217 9.499 -6.677 1.00 97.12 83 ALA A C 1
ATOM 666 O O . ALA A 1 83 ? 5.809 9.520 -5.515 1.00 97.12 83 ALA A O 1
ATOM 667 N N . LEU A 1 84 ? 5.380 9.421 -7.717 1.00 97.75 84 LEU A N 1
ATOM 668 C CA . LEU A 1 84 ? 3.928 9.338 -7.562 1.00 97.75 84 LEU A CA 1
ATOM 669 C C . LEU A 1 84 ? 3.509 8.072 -6.799 1.00 97.75 84 LEU A C 1
ATOM 671 O O . LEU A 1 84 ? 2.691 8.160 -5.886 1.00 97.75 84 LEU A O 1
ATOM 675 N N . ILE A 1 85 ? 4.095 6.915 -7.122 1.00 97.44 85 ILE A N 1
ATOM 676 C CA . ILE A 1 85 ? 3.845 5.650 -6.412 1.00 97.44 85 ILE A CA 1
ATOM 677 C C . ILE A 1 85 ? 4.209 5.783 -4.931 1.00 97.44 85 ILE A C 1
ATOM 679 O O . ILE A 1 85 ? 3.424 5.373 -4.075 1.00 97.44 85 ILE A O 1
ATOM 683 N N . ALA A 1 86 ? 5.359 6.381 -4.608 1.00 96.31 86 ALA A N 1
ATOM 684 C CA . ALA A 1 86 ? 5.791 6.577 -3.226 1.00 96.31 86 ALA A CA 1
ATOM 685 C C . ALA A 1 86 ? 4.817 7.472 -2.441 1.00 96.31 86 ALA A C 1
ATOM 687 O O . ALA A 1 86 ? 4.431 7.129 -1.323 1.00 96.31 86 ALA A O 1
ATOM 688 N N . ILE A 1 87 ? 4.361 8.573 -3.047 1.00 97.38 87 ILE A N 1
ATOM 689 C CA . ILE A 1 87 ? 3.375 9.481 -2.444 1.00 97.38 87 ILE A CA 1
ATOM 690 C C . ILE A 1 87 ? 2.048 8.752 -2.194 1.00 97.38 87 ILE A C 1
ATOM 692 O O . ILE A 1 87 ? 1.527 8.791 -1.079 1.00 97.38 87 ILE A O 1
ATOM 696 N N . LEU A 1 88 ? 1.516 8.052 -3.201 1.00 97.94 88 LEU A N 1
ATOM 697 C CA . LEU A 1 88 ? 0.257 7.308 -3.079 1.00 97.94 88 LEU A CA 1
ATOM 698 C C . LEU A 1 88 ? 0.349 6.189 -2.038 1.00 97.94 88 LEU A C 1
ATOM 700 O O . LEU A 1 88 ? -0.585 6.005 -1.263 1.00 97.94 88 LEU A O 1
ATOM 704 N N . THR A 1 89 ? 1.482 5.487 -1.972 1.00 96.50 89 THR A N 1
ATOM 705 C CA . THR A 1 89 ? 1.732 4.449 -0.960 1.00 96.50 89 THR A CA 1
ATOM 706 C C . THR A 1 89 ? 1.750 5.046 0.446 1.00 96.50 89 THR A C 1
ATOM 708 O O . THR A 1 89 ? 1.154 4.480 1.360 1.00 96.50 89 THR A O 1
ATOM 711 N N . GLY A 1 90 ? 2.373 6.216 0.621 1.00 96.00 90 GLY A N 1
ATOM 712 C CA . GLY A 1 90 ? 2.367 6.941 1.891 1.00 96.00 90 GLY A CA 1
ATOM 713 C C . GLY A 1 90 ? 0.957 7.339 2.334 1.00 96.00 90 GLY A C 1
ATOM 714 O O . GLY A 1 90 ? 0.588 7.110 3.486 1.00 96.00 90 GLY A O 1
ATOM 715 N N . PHE A 1 91 ? 0.138 7.868 1.419 1.00 97.50 91 PHE A N 1
ATOM 716 C CA . PHE A 1 91 ? -1.264 8.186 1.711 1.00 97.50 91 PHE A CA 1
ATOM 717 C C . PHE A 1 91 ? -2.099 6.943 2.017 1.00 97.50 91 PHE A C 1
ATOM 719 O O . PHE A 1 91 ? -2.874 6.961 2.970 1.00 97.50 91 PHE A O 1
ATOM 726 N N . ALA A 1 92 ? -1.925 5.862 1.254 1.00 96.94 92 ALA A N 1
ATOM 727 C CA . ALA A 1 92 ? -2.621 4.602 1.494 1.00 96.94 92 ALA A CA 1
ATOM 728 C C . ALA A 1 92 ? -2.307 4.060 2.895 1.00 96.94 92 ALA A C 1
ATOM 730 O O . ALA A 1 92 ? -3.231 3.796 3.664 1.00 96.94 92 ALA A O 1
ATOM 731 N N . ALA A 1 93 ? -1.020 4.001 3.261 1.00 96.31 93 ALA A N 1
ATOM 732 C CA . ALA A 1 93 ? -0.579 3.608 4.597 1.00 96.31 93 ALA A CA 1
ATOM 733 C C . ALA A 1 93 ? -1.178 4.517 5.682 1.00 96.31 93 ALA A C 1
ATOM 735 O O . ALA A 1 93 ? -1.689 4.032 6.689 1.00 96.31 93 ALA A O 1
ATOM 736 N N . PHE A 1 94 ? -1.184 5.836 5.466 1.00 97.19 94 PHE A N 1
ATOM 737 C CA . PHE A 1 94 ? -1.788 6.781 6.404 1.00 97.19 94 PHE A CA 1
ATOM 738 C C . PHE A 1 94 ? -3.283 6.551 6.606 1.00 97.19 94 PHE A C 1
ATOM 740 O O . PHE A 1 94 ? -3.743 6.514 7.749 1.00 97.19 94 PHE A O 1
ATOM 747 N N . PHE A 1 95 ? -4.043 6.361 5.530 1.00 97.88 95 PHE A N 1
ATOM 748 C CA . PHE A 1 95 ? -5.486 6.167 5.618 1.00 97.88 95 PHE A CA 1
ATOM 749 C C . PHE A 1 95 ? -5.863 4.845 6.269 1.00 97.88 95 PHE A C 1
ATOM 751 O O . PHE A 1 95 ? -6.740 4.852 7.135 1.00 97.88 95 PHE A O 1
ATOM 758 N N . ILE A 1 96 ? -5.195 3.738 5.929 1.00 97.12 96 ILE A N 1
ATOM 759 C CA . ILE A 1 96 ? -5.537 2.453 6.541 1.00 97.12 96 ILE A CA 1
ATOM 760 C C . ILE A 1 96 ? -5.207 2.443 8.032 1.00 97.12 96 ILE A C 1
ATOM 762 O O . ILE A 1 96 ? -6.077 2.147 8.843 1.00 97.12 96 ILE A O 1
ATOM 766 N N . ILE A 1 97 ? -4.008 2.875 8.430 1.00 97.06 97 ILE A N 1
ATOM 767 C CA . ILE A 1 97 ? -3.606 2.895 9.844 1.00 97.06 97 ILE A CA 1
ATOM 768 C C . ILE A 1 97 ? -4.467 3.877 10.651 1.00 97.06 97 ILE A C 1
ATOM 770 O O . ILE A 1 97 ? -4.842 3.584 11.787 1.00 97.06 97 ILE A O 1
ATOM 774 N N . SER A 1 98 ? -4.848 5.015 10.065 1.00 97.06 98 SER A N 1
ATOM 775 C CA . SER A 1 98 ? -5.802 5.932 10.702 1.00 97.06 98 SER A CA 1
ATOM 776 C C . SER A 1 98 ? -7.185 5.296 10.855 1.00 97.06 98 SER A C 1
ATOM 778 O O . SER A 1 98 ? -7.807 5.439 11.903 1.00 97.06 98 SER A O 1
ATOM 780 N N . SER A 1 99 ? -7.661 4.550 9.852 1.00 96.69 99 SER A N 1
ATOM 781 C CA . SER A 1 99 ? -8.923 3.803 9.932 1.00 96.69 99 SER A CA 1
ATOM 782 C C . SER A 1 99 ? -8.895 2.758 11.052 1.00 96.69 99 SER A C 1
ATOM 784 O O . SER A 1 99 ? -9.830 2.697 11.853 1.00 96.69 99 SER A O 1
ATOM 786 N N . VAL A 1 100 ? -7.788 2.014 11.177 1.00 96.50 100 VAL A N 1
ATOM 787 C CA . VAL A 1 100 ? -7.557 1.069 12.282 1.00 96.50 100 VAL A CA 1
ATOM 788 C C . VAL A 1 100 ? -7.644 1.778 13.634 1.00 96.50 100 VAL A C 1
ATOM 790 O O . VAL A 1 100 ? -8.358 1.307 14.514 1.00 96.50 100 VAL A O 1
ATOM 793 N N . SER A 1 101 ? -6.996 2.938 13.784 1.00 95.25 101 SER A N 1
ATOM 794 C CA . SER A 1 101 ? -7.030 3.728 15.025 1.00 95.25 101 SER A CA 1
ATOM 795 C C . SER A 1 101 ? -8.421 4.254 15.393 1.00 95.25 101 SER A C 1
ATOM 797 O O . SER A 1 101 ? -8.680 4.489 16.571 1.00 95.25 101 SER A O 1
ATOM 799 N N . LEU A 1 102 ? -9.296 4.498 14.413 1.00 94.50 102 LEU A N 1
ATOM 800 C CA . LEU A 1 102 ? -10.648 5.029 14.640 1.00 94.50 102 LEU A CA 1
ATOM 801 C C . LEU A 1 102 ? -11.679 3.935 14.949 1.00 94.50 102 LEU A C 1
ATOM 803 O O . LEU A 1 102 ? -12.734 4.224 15.522 1.00 94.50 102 LEU A O 1
ATOM 807 N N . LYS A 1 103 ? -11.416 2.696 14.527 1.00 92.69 103 LYS A N 1
ATOM 808 C CA . LYS A 1 103 ? -12.296 1.542 14.732 1.00 92.69 103 LYS A CA 1
ATOM 809 C C . LYS A 1 103 ? -11.493 0.345 15.232 1.00 92.69 103 LYS A C 1
ATOM 811 O O . LYS A 1 103 ? -11.272 0.229 16.429 1.00 92.69 103 LYS A O 1
ATOM 816 N N . ASN A 1 104 ? -11.145 -0.564 14.331 1.00 93.75 104 ASN A N 1
ATOM 817 C CA . ASN A 1 104 ? -10.314 -1.736 14.571 1.00 93.75 104 ASN A CA 1
ATOM 818 C C . ASN A 1 104 ? -9.804 -2.260 13.218 1.00 93.75 104 ASN A C 1
ATOM 820 O O . ASN A 1 104 ? -10.367 -1.950 12.163 1.00 93.75 104 ASN A O 1
ATOM 824 N N . ALA A 1 105 ? -8.757 -3.074 13.253 1.00 94.38 105 ALA A N 1
ATOM 825 C CA . ALA A 1 105 ? -8.109 -3.704 12.113 1.00 94.38 105 ALA A CA 1
ATOM 826 C C . ALA A 1 105 ? -9.065 -4.557 11.288 1.00 94.38 105 ALA A C 1
ATOM 828 O O . ALA A 1 105 ? -8.981 -4.560 10.064 1.00 94.38 105 ALA A O 1
ATOM 829 N N . THR A 1 106 ? -9.988 -5.259 11.945 1.00 92.12 106 THR A N 1
ATOM 830 C CA . THR A 1 106 ? -10.906 -6.185 11.276 1.00 92.12 106 THR A CA 1
ATOM 831 C C . THR A 1 106 ? -11.857 -5.436 10.341 1.00 92.12 106 THR A C 1
ATOM 833 O O . THR A 1 106 ? -11.891 -5.711 9.143 1.00 92.12 106 THR A O 1
ATOM 836 N N . LEU A 1 107 ? -12.585 -4.443 10.858 1.00 91.38 107 LEU A N 1
ATOM 837 C CA . LEU A 1 107 ? -13.528 -3.644 10.072 1.00 91.38 107 LEU A CA 1
ATOM 838 C C . LEU A 1 107 ? -12.816 -2.775 9.029 1.00 91.38 107 LEU A C 1
ATOM 840 O O . LEU A 1 107 ? -13.300 -2.675 7.902 1.00 91.38 107 LEU A O 1
ATOM 844 N N . ALA A 1 108 ? -11.671 -2.179 9.378 1.00 93.94 108 ALA A N 1
ATOM 845 C CA . ALA A 1 108 ? -10.886 -1.374 8.443 1.00 93.94 108 ALA A CA 1
ATOM 846 C C . ALA A 1 108 ? -10.414 -2.209 7.238 1.00 93.94 108 ALA A C 1
ATOM 848 O O . ALA A 1 108 ? -10.643 -1.819 6.092 1.00 93.94 108 ALA A O 1
ATOM 849 N N . ASN A 1 109 ? -9.849 -3.396 7.487 1.00 92.19 109 ASN A N 1
ATOM 850 C CA . ASN A 1 109 ? -9.346 -4.282 6.436 1.00 92.19 109 ASN A CA 1
ATOM 851 C C . ASN A 1 109 ? -10.472 -4.883 5.575 1.00 92.19 109 ASN A C 1
ATOM 853 O O . ASN A 1 109 ? -10.277 -5.111 4.384 1.00 92.19 109 ASN A O 1
ATOM 857 N N . PHE A 1 110 ? -11.675 -5.109 6.121 1.00 91.00 110 PHE A N 1
ATOM 858 C CA . PHE A 1 110 ? -12.809 -5.532 5.289 1.00 91.00 110 PHE A CA 1
ATOM 859 C C . PHE A 1 110 ? -13.192 -4.481 4.257 1.00 91.00 110 PHE A C 1
ATOM 861 O O . PHE A 1 110 ? -13.460 -4.830 3.114 1.00 91.00 110 PHE A O 1
ATOM 868 N N . VAL A 1 111 ? -13.194 -3.199 4.620 1.00 91.06 111 VAL A N 1
ATOM 869 C CA . VAL A 1 111 ? -13.433 -2.140 3.633 1.00 91.06 111 VAL A CA 1
ATOM 870 C C . VAL A 1 111 ? -12.255 -2.047 2.664 1.00 91.06 111 VAL A C 1
ATOM 872 O O . VAL A 1 111 ? -12.462 -1.940 1.455 1.00 91.06 111 VAL A O 1
ATOM 875 N N . GLU A 1 112 ? -11.024 -2.137 3.167 1.00 93.75 112 GLU A N 1
ATOM 876 C CA . GLU A 1 112 ? -9.811 -2.066 2.352 1.00 93.75 112 GLU A CA 1
ATOM 877 C C . GLU A 1 112 ? -9.758 -3.147 1.270 1.00 93.75 112 GLU A C 1
ATOM 879 O O . GLU A 1 112 ? -9.426 -2.834 0.130 1.00 93.75 112 GLU A O 1
ATOM 884 N N . ILE A 1 113 ? -10.162 -4.389 1.569 1.00 90.31 113 ILE A N 1
ATOM 885 C CA . ILE A 1 113 ? -10.117 -5.516 0.621 1.00 90.31 113 ILE A CA 1
ATOM 886 C C . ILE A 1 113 ? -11.035 -5.335 -0.602 1.00 90.31 113 ILE A C 1
ATOM 888 O O . ILE A 1 113 ? -11.053 -6.183 -1.490 1.00 90.31 113 ILE A O 1
ATOM 892 N N . SER A 1 114 ? -11.767 -4.220 -0.689 1.00 91.12 114 SER A N 1
ATOM 893 C CA . SER A 1 114 ? -12.400 -3.748 -1.923 1.00 91.12 114 SER A CA 1
ATOM 894 C C . SER A 1 114 ? -11.402 -3.239 -2.975 1.00 91.12 114 SER A C 1
ATOM 896 O O . SER A 1 114 ? -11.780 -3.094 -4.138 1.00 91.12 114 SER A O 1
ATOM 898 N N . TYR A 1 115 ? -10.124 -3.015 -2.634 1.00 91.88 115 TYR A N 1
ATOM 899 C CA . TYR A 1 115 ? -9.105 -2.522 -3.571 1.00 91.88 115 TYR A CA 1
ATOM 900 C C . TYR A 1 115 ? -8.967 -3.329 -4.875 1.00 91.88 115 TYR A C 1
ATOM 902 O O . TYR A 1 115 ? -8.720 -2.681 -5.890 1.00 91.88 115 TYR A O 1
ATOM 910 N N . PRO A 1 116 ? -9.173 -4.666 -4.950 1.00 90.19 116 PRO A N 1
ATOM 911 C CA . PRO A 1 116 ? -9.108 -5.394 -6.217 1.00 90.19 116 PRO A CA 1
ATOM 912 C C . PRO A 1 116 ? -10.102 -4.870 -7.259 1.00 90.19 116 PRO A C 1
ATOM 914 O O . PRO A 1 116 ? -9.778 -4.844 -8.445 1.00 90.19 116 PRO A O 1
ATOM 917 N N . PHE A 1 117 ? -11.276 -4.381 -6.837 1.00 89.75 117 PHE A N 1
ATOM 918 C CA . PHE A 1 117 ? -12.211 -3.697 -7.735 1.00 89.75 117 PHE A CA 1
ATOM 919 C C . PHE A 1 117 ? -11.577 -2.440 -8.344 1.00 89.75 117 PHE A C 1
ATOM 921 O O . PHE A 1 117 ? -11.575 -2.272 -9.565 1.00 89.75 117 PHE A O 1
ATOM 928 N N . PHE A 1 118 ? -10.979 -1.589 -7.509 1.00 91.88 118 PHE A N 1
ATOM 929 C CA . PHE A 1 118 ? -10.293 -0.381 -7.966 1.00 91.88 118 PHE A CA 1
ATOM 930 C C . PHE A 1 118 ? -9.055 -0.708 -8.815 1.00 91.88 118 PHE A C 1
ATOM 932 O O . PHE A 1 118 ? -8.807 -0.040 -9.816 1.00 91.88 118 PHE A O 1
ATOM 939 N N . THR A 1 119 ? -8.312 -1.770 -8.489 1.00 92.50 119 THR A N 1
ATOM 940 C CA . THR A 1 119 ? -7.177 -2.252 -9.287 1.00 92.50 119 THR A CA 1
ATOM 941 C C . THR A 1 119 ? -7.616 -2.677 -10.686 1.00 92.50 119 THR A C 1
ATOM 943 O O . THR A 1 119 ? -6.978 -2.274 -11.657 1.00 92.50 119 THR A O 1
ATOM 946 N N . MET A 1 120 ? -8.712 -3.433 -10.820 1.00 90.00 120 MET A N 1
ATOM 947 C CA . MET A 1 120 ? -9.267 -3.795 -12.132 1.00 90.00 120 MET A CA 1
ATOM 948 C C . MET A 1 120 ? -9.692 -2.555 -12.922 1.00 90.00 120 MET A C 1
ATOM 950 O O . MET A 1 120 ? -9.326 -2.416 -14.089 1.00 90.00 120 MET A O 1
ATOM 954 N N . LEU A 1 121 ? -10.404 -1.625 -12.277 1.00 90.19 121 LEU A N 1
ATOM 955 C CA . LEU A 1 121 ? -10.852 -0.379 -12.900 1.00 90.19 121 LEU A CA 1
ATOM 956 C C . LEU A 1 121 ? -9.672 0.458 -13.417 1.00 90.19 121 LEU A C 1
ATOM 958 O O . LEU A 1 121 ? -9.677 0.881 -14.572 1.00 90.19 121 LEU A O 1
ATOM 962 N N . PHE A 1 122 ? -8.643 0.681 -12.597 1.00 93.62 122 PHE A N 1
ATOM 963 C CA . PHE A 1 122 ? -7.468 1.455 -13.006 1.00 93.62 122 PHE A CA 1
ATOM 964 C C . PHE A 1 122 ? -6.605 0.717 -14.028 1.00 93.62 122 PHE A C 1
ATOM 966 O O . PHE A 1 122 ? -6.058 1.358 -14.921 1.00 93.62 122 PHE A O 1
ATOM 973 N N . SER A 1 123 ? -6.520 -0.614 -13.958 1.00 92.12 123 SER A N 1
ATOM 974 C CA . SER A 1 123 ? -5.855 -1.413 -14.991 1.00 92.12 123 SER A CA 1
ATOM 975 C C . SER A 1 123 ? -6.541 -1.238 -16.347 1.00 92.12 123 SER A C 1
ATOM 977 O O . SER A 1 123 ? -5.875 -0.967 -17.346 1.00 92.12 123 SER A O 1
ATOM 979 N N . TRP A 1 124 ? -7.874 -1.284 -16.385 1.00 92.19 124 TRP A N 1
ATOM 980 C CA . TRP A 1 124 ? -8.641 -1.032 -17.604 1.00 92.19 124 TRP A CA 1
ATOM 981 C C . TRP A 1 124 ? -8.473 0.409 -18.117 1.00 92.19 124 TRP A C 1
ATOM 983 O O . TRP A 1 124 ? -8.165 0.609 -19.291 1.00 92.19 124 TRP A O 1
ATOM 993 N N . LEU A 1 125 ? -8.599 1.412 -17.240 1.00 92.81 125 LEU A N 1
ATOM 994 C CA . LEU A 1 125 ? -8.511 2.831 -17.612 1.00 92.81 125 LEU A CA 1
ATOM 995 C C . LEU A 1 125 ? -7.110 3.258 -18.074 1.00 92.81 125 LEU A C 1
ATOM 997 O O . LEU A 1 125 ? -6.983 3.994 -19.053 1.00 92.81 125 LEU A O 1
ATOM 1001 N N . LEU A 1 126 ? -6.067 2.842 -17.350 1.00 92.94 126 LEU A N 1
ATOM 1002 C CA . LEU A 1 126 ? -4.703 3.356 -17.515 1.00 92.94 126 LEU A CA 1
ATOM 1003 C C . LEU A 1 126 ? -3.821 2.438 -18.361 1.00 92.94 126 LEU A C 1
ATOM 1005 O O . LEU A 1 126 ? -3.011 2.930 -19.143 1.00 92.94 126 LEU A O 1
ATOM 1009 N N . LEU A 1 127 ? -3.953 1.118 -18.190 1.00 91.38 127 LEU A N 1
ATOM 1010 C CA . LEU A 1 127 ? -3.071 0.133 -18.823 1.00 91.38 127 LEU A CA 1
ATOM 1011 C C . LEU A 1 127 ? -3.718 -0.539 -20.033 1.00 91.38 127 LEU A C 1
ATOM 1013 O O . LEU A 1 127 ? -2.996 -0.978 -20.920 1.00 91.38 127 LEU A O 1
ATOM 1017 N N . ARG A 1 128 ? -5.057 -0.614 -20.078 1.00 86.38 128 ARG A N 1
ATOM 1018 C CA . ARG A 1 128 ? -5.842 -1.317 -21.112 1.00 86.38 128 ARG A CA 1
ATOM 1019 C C . ARG A 1 128 ? -5.467 -2.798 -21.278 1.00 86.38 128 ARG A C 1
ATOM 1021 O O . ARG A 1 128 ? -5.716 -3.381 -22.324 1.00 86.38 128 ARG A O 1
ATOM 1028 N N . ASN A 1 129 ? -4.882 -3.400 -20.242 1.00 79.81 129 ASN A N 1
ATOM 1029 C CA . ASN A 1 129 ? -4.414 -4.791 -20.246 1.00 79.81 129 ASN A CA 1
ATOM 1030 C C . ASN A 1 129 ? -5.404 -5.760 -19.577 1.00 79.81 129 ASN A C 1
ATOM 1032 O O . ASN A 1 129 ? -5.106 -6.943 -19.436 1.00 79.81 129 ASN A O 1
ATOM 1036 N N . PHE A 1 130 ? -6.546 -5.255 -19.109 1.00 79.31 130 PHE A N 1
ATOM 1037 C CA . PHE A 1 130 ? -7.584 -6.042 -18.457 1.00 79.31 130 PHE A CA 1
ATOM 1038 C C . PHE A 1 130 ? -8.934 -5.726 -19.092 1.00 79.31 130 PHE A C 1
ATOM 1040 O O . PHE A 1 130 ? -9.375 -4.575 -19.059 1.00 79.31 130 PHE A O 1
ATOM 1047 N N . ASP A 1 131 ? -9.580 -6.745 -19.653 1.00 79.44 131 ASP A N 1
ATOM 1048 C CA . ASP A 1 131 ? -10.908 -6.615 -20.238 1.00 79.44 131 ASP A CA 1
ATOM 1049 C C . ASP A 1 131 ? -11.967 -6.690 -19.137 1.00 79.44 131 ASP A C 1
ATOM 1051 O O . ASP A 1 131 ? -12.136 -7.715 -18.475 1.00 79.44 131 ASP A O 1
ATOM 1055 N N . LEU A 1 132 ? -12.709 -5.595 -18.949 1.00 82.00 132 LEU A N 1
ATOM 1056 C CA . LEU A 1 132 ? -13.885 -5.578 -18.082 1.00 82.00 132 LEU A CA 1
ATOM 1057 C C . LEU A 1 132 ? -15.024 -6.355 -18.753 1.00 82.00 132 LEU A C 1
ATOM 1059 O O . LEU A 1 132 ? -15.867 -5.787 -19.445 1.00 82.00 132 LEU A O 1
ATOM 1063 N N . ASN A 1 133 ? -15.026 -7.669 -18.552 1.00 87.06 133 ASN A N 1
ATOM 1064 C CA . ASN A 1 133 ? -16.095 -8.568 -18.967 1.00 87.06 133 ASN A CA 1
ATOM 1065 C C . ASN A 1 133 ? -17.134 -8.777 -17.850 1.00 87.06 133 ASN A C 1
ATOM 1067 O O . ASN A 1 133 ? -16.971 -8.327 -16.710 1.00 87.06 133 ASN A O 1
ATOM 1071 N N . ILE A 1 134 ? -18.233 -9.451 -18.192 1.00 87.94 134 ILE A N 1
ATOM 1072 C CA . ILE A 1 134 ? -19.357 -9.695 -17.278 1.00 87.94 134 ILE A CA 1
ATOM 1073 C C . ILE A 1 134 ? -18.891 -10.488 -16.050 1.00 87.94 134 ILE A C 1
ATOM 1075 O O . ILE A 1 134 ? -19.311 -10.199 -14.932 1.00 87.94 134 ILE A O 1
ATOM 1079 N N . GLU A 1 135 ? -17.980 -11.438 -16.233 1.00 89.50 135 GLU A N 1
ATOM 1080 C CA . GLU A 1 135 ? -17.415 -12.272 -15.176 1.00 89.50 135 GLU A CA 1
ATOM 1081 C C . GLU A 1 135 ? -16.661 -11.435 -14.136 1.00 89.50 135 GLU A C 1
ATOM 1083 O O . GLU A 1 135 ? -16.866 -11.602 -12.933 1.00 89.50 135 GLU A O 1
ATOM 1088 N N . SER A 1 136 ? -15.840 -10.485 -14.588 1.00 85.12 136 SER A N 1
ATOM 1089 C CA . SER A 1 136 ? -15.084 -9.580 -13.713 1.00 85.12 136 SER A CA 1
ATOM 1090 C C . SER A 1 136 ? -16.003 -8.642 -12.933 1.00 85.12 136 SER A C 1
ATOM 1092 O O . SER A 1 136 ? -15.772 -8.380 -11.751 1.00 85.12 136 SER A O 1
ATOM 1094 N N . ILE A 1 137 ? -17.084 -8.177 -13.567 1.00 87.00 137 ILE A N 1
ATOM 1095 C CA . ILE A 1 137 ? -18.108 -7.349 -12.917 1.00 87.00 137 ILE A CA 1
ATOM 1096 C C . ILE A 1 137 ? -18.837 -8.155 -11.837 1.00 87.00 137 ILE A C 1
ATOM 1098 O O . ILE A 1 137 ? -18.979 -7.675 -10.713 1.00 87.00 137 ILE A O 1
ATOM 1102 N N . ILE A 1 138 ? -19.242 -9.394 -12.134 1.00 91.94 138 ILE A N 1
ATOM 1103 C CA . ILE A 1 138 ? -19.867 -10.288 -11.147 1.00 91.94 138 ILE A CA 1
ATOM 1104 C C . ILE A 1 138 ? -18.916 -10.522 -9.969 1.00 91.94 138 ILE A C 1
ATOM 1106 O O . ILE A 1 138 ? -19.329 -10.394 -8.817 1.00 91.94 138 ILE A O 1
ATOM 1110 N N . GLY A 1 139 ? -17.638 -10.802 -10.238 1.00 88.62 139 GLY A N 1
ATOM 1111 C CA . GLY A 1 139 ? -16.617 -10.966 -9.202 1.00 88.62 139 GLY A CA 1
ATOM 1112 C C . GLY A 1 139 ? -16.485 -9.735 -8.302 1.00 88.62 139 GLY A C 1
ATOM 1113 O O . GLY A 1 139 ? -16.510 -9.861 -7.078 1.00 88.62 139 GLY A O 1
ATOM 1114 N N . ALA A 1 140 ? -16.432 -8.535 -8.885 1.00 87.06 140 ALA A N 1
ATOM 1115 C CA . ALA A 1 140 ? -16.414 -7.283 -8.130 1.00 87.06 140 ALA A CA 1
ATOM 1116 C C . ALA A 1 140 ? -17.660 -7.105 -7.250 1.00 87.06 140 ALA A C 1
ATOM 1118 O O . ALA A 1 140 ? -17.543 -6.753 -6.074 1.00 87.06 140 ALA A O 1
ATOM 1119 N N . CYS A 1 141 ? -18.850 -7.383 -7.789 1.00 89.38 141 CYS A N 1
ATOM 1120 C CA . CYS A 1 141 ? -20.094 -7.324 -7.027 1.00 89.38 141 CYS A CA 1
ATOM 1121 C C . CYS A 1 141 ? -20.085 -8.302 -5.846 1.00 89.38 141 CYS A C 1
ATOM 1123 O O . CYS A 1 141 ? -20.527 -7.939 -4.759 1.00 89.38 141 CYS A O 1
ATOM 1125 N N . LEU A 1 142 ? -19.548 -9.513 -6.029 1.00 91.12 142 LEU A N 1
ATOM 1126 C CA . LEU A 1 142 ? -19.427 -10.507 -4.960 1.00 91.12 142 LEU A CA 1
ATOM 1127 C C . LEU A 1 142 ? -18.443 -10.075 -3.868 1.00 91.12 142 LEU A C 1
ATOM 1129 O O . LEU A 1 142 ? -18.734 -10.290 -2.692 1.00 91.12 142 LEU A O 1
ATOM 1133 N N . ILE A 1 143 ? -17.327 -9.429 -4.223 1.00 89.62 143 ILE A N 1
ATOM 1134 C CA . ILE A 1 143 ? -16.395 -8.845 -3.242 1.00 89.62 143 ILE A CA 1
ATOM 1135 C C . ILE A 1 143 ? -17.132 -7.811 -2.384 1.00 89.62 143 ILE A C 1
ATOM 1137 O O . ILE A 1 143 ? -17.139 -7.917 -1.159 1.00 89.62 143 ILE A O 1
ATOM 1141 N N . ILE A 1 144 ? -17.818 -6.853 -3.015 1.00 87.69 144 ILE A N 1
ATOM 1142 C CA . ILE A 1 144 ? -18.550 -5.792 -2.305 1.00 87.69 144 ILE A CA 1
ATOM 1143 C C . ILE A 1 144 ? -19.674 -6.377 -1.438 1.00 87.69 144 ILE A C 1
ATOM 1145 O O . ILE A 1 144 ? -19.846 -5.972 -0.285 1.00 87.69 144 ILE A O 1
ATOM 1149 N N . ALA A 1 145 ? -20.421 -7.351 -1.963 1.00 89.75 145 ALA A N 1
ATOM 1150 C CA . ALA A 1 145 ? -21.475 -8.036 -1.223 1.00 89.75 145 ALA A CA 1
ATOM 1151 C C . ALA A 1 145 ? -20.916 -8.784 -0.003 1.00 89.75 145 ALA A C 1
ATOM 1153 O O . ALA A 1 145 ? -21.467 -8.663 1.089 1.00 89.75 145 ALA A O 1
ATOM 1154 N N . GLY A 1 146 ? -19.796 -9.496 -0.158 1.00 88.31 146 GLY A N 1
ATOM 1155 C CA . GLY A 1 146 ? -19.110 -10.177 0.940 1.00 88.31 146 GLY A CA 1
ATOM 1156 C C . GLY A 1 146 ? -18.678 -9.213 2.044 1.00 88.31 146 GLY A C 1
ATOM 1157 O O . GLY A 1 146 ? -18.972 -9.452 3.214 1.00 88.31 146 GLY A O 1
ATOM 1158 N N . ILE A 1 147 ? -18.069 -8.083 1.673 1.00 87.25 147 ILE A N 1
ATOM 1159 C CA . ILE A 1 147 ? -17.678 -7.022 2.615 1.00 87.25 147 ILE A CA 1
ATOM 1160 C C . ILE A 1 147 ? -18.903 -6.490 3.366 1.00 87.25 147 ILE A C 1
ATOM 1162 O O . ILE A 1 147 ? -18.882 -6.374 4.589 1.00 87.25 147 ILE A O 1
ATOM 1166 N N . THR A 1 148 ? -19.990 -6.220 2.643 1.00 85.38 148 THR A N 1
ATOM 1167 C CA . THR A 1 148 ? -21.233 -5.668 3.201 1.00 85.38 148 THR A CA 1
ATOM 1168 C C . THR A 1 148 ? -21.891 -6.632 4.191 1.00 85.38 148 THR A C 1
ATOM 1170 O O . THR A 1 148 ? -22.314 -6.218 5.268 1.00 85.38 148 THR A O 1
ATOM 1173 N N . LEU A 1 149 ? -21.940 -7.929 3.870 1.00 86.19 149 LEU A N 1
ATOM 1174 C CA . LEU A 1 149 ? -22.479 -8.957 4.765 1.00 86.19 149 LEU A CA 1
ATOM 1175 C C . LEU A 1 149 ? -21.691 -9.056 6.070 1.00 86.19 149 LEU A C 1
ATOM 1177 O O . LEU A 1 149 ? -22.284 -9.201 7.139 1.00 86.19 149 LEU A O 1
ATOM 1181 N N . ILE A 1 150 ? -20.362 -8.980 5.993 1.00 83.06 150 ILE A N 1
ATOM 1182 C CA . ILE A 1 150 ? -19.522 -9.033 7.187 1.00 83.06 150 ILE A CA 1
ATOM 1183 C C . ILE A 1 150 ? -19.683 -7.751 8.010 1.00 83.06 150 ILE A C 1
ATOM 1185 O O . ILE A 1 150 ? -19.842 -7.835 9.226 1.00 83.06 150 ILE A O 1
ATOM 1189 N N . TYR A 1 151 ? -19.718 -6.590 7.352 1.00 79.50 151 TYR A N 1
ATOM 1190 C CA . TYR A 1 151 ? -19.905 -5.295 8.005 1.00 79.50 151 TYR A CA 1
ATOM 1191 C C . TYR A 1 151 ? -21.236 -5.187 8.757 1.00 79.50 151 TYR A C 1
ATOM 1193 O O . TYR A 1 151 ? -21.270 -4.606 9.828 1.00 79.50 151 TYR A O 1
ATOM 1201 N N . PHE A 1 152 ? -22.333 -5.744 8.231 1.00 81.69 152 PHE A N 1
ATOM 1202 C CA . PHE A 1 152 ? -23.625 -5.722 8.932 1.00 81.69 152 PHE A CA 1
ATOM 1203 C C . PHE A 1 152 ? -23.739 -6.743 10.070 1.00 81.69 152 PHE A C 1
ATOM 1205 O O . PHE A 1 152 ? -24.606 -6.596 10.930 1.00 81.69 152 PHE A O 1
ATOM 1212 N N . LYS A 1 153 ? -22.922 -7.802 10.058 1.00 74.88 153 LYS A N 1
ATOM 1213 C CA . LYS A 1 153 ? -22.907 -8.809 11.126 1.00 74.88 153 LYS A CA 1
ATOM 1214 C C . LYS A 1 153 ? -22.053 -8.372 12.322 1.00 74.88 153 LYS A C 1
ATOM 1216 O O . LYS A 1 153 ? -22.386 -8.750 13.445 1.00 74.88 153 LYS A O 1
ATOM 1221 N N . GLY A 1 154 ? -20.925 -7.709 12.058 1.00 58.38 154 GLY A N 1
ATOM 1222 C CA . GLY A 1 154 ? -19.954 -7.248 13.061 1.00 58.38 154 GLY A CA 1
ATOM 1223 C C . GLY A 1 154 ? -20.278 -5.871 13.616 1.00 58.38 154 GLY A C 1
ATOM 1224 O O . GLY A 1 154 ? -19.910 -5.639 14.786 1.00 58.38 154 GLY A O 1
#

Secondary structure (DSSP, 8-state):
-HHHHHHTHHHHHHHHHHHHHHHHHHHHHHHHTSTT--HHHHHHHHHHHHHHHHHHHHHHH-SSHHHHHHHHHH-HHHHHHHHHHHHHHHHHHHHHHHHHHHS-HHHHHHHHTTHHHHHHHHIIIII--S---HHHHHHHHHHHHHHHHHHHH-

Foldseek 3Di:
DVVVCVVCVVVVVVVVVVVVLLVVQQVLLVVLVPPPDDLVNVVVVVVVVVVVVVVVVLVVPPPCSVVVVVVCVVDPVSVVVVVVVVVVVSVVSSVLSNVCSVPHSVLSVLVVQLVVVVVLVCCCVPVVPHDPDPVVVVVSVVSVVVSVVVNVVD

pLDDT: mean 91.48, std 8.23, range [57.94, 97.94]